Protein 7YW4 (pdb70)

B-factor: mean 57.65, std 13.75, range [33.89, 122.13]

Structure (mmCIF, N/CA/C/O backbone):
data_7YW4
#
_entry.id   7YW4
#
_cell.length_a   41.672
_cell.length_b   41.672
_cell.length_c   129.086
_cell.angle_alpha   90.000
_cell.angle_beta   90.000
_cell.angle_gamma   120.000
#
_symmetry.space_group_name_H-M   'P 32 2 1'
#
loop_
_entity.id
_entity.type
_entity.pdbx_description
1 polymer "tRNA 2'-phosphotransferase"
2 non-polymer NICOTINAMIDE-ADENINE-DINUCLEOTIDE
3 non-polymer 'D(-)-TARTARIC ACID'
4 water water
#
loop_
_atom_site.group_PDB
_atom_site.id
_atom_site.type_symbol
_atom_site.label_atom_id
_atom_site.label_alt_id
_atom_site.label_comp_id
_atom_site.label_asym_id
_atom_site.label_entity_id
_atom_site.label_seq_id
_atom_site.pdbx_PDB_ins_code
_atom_site.Cartn_x
_atom_site.Cartn_y
_atom_site.Cartn_z
_atom_site.occupancy
_atom_site.B_iso_or_equiv
_atom_site.auth_seq_id
_atom_site.auth_comp_id
_atom_site.auth_asym_id
_atom_site.auth_atom_id
_atom_site.pdbx_PDB_model_num
ATOM 1 N N . VAL A 1 101 ? -3.457 13.736 70.030 1.00 46.56 101 VAL A N 1
ATOM 2 C CA . VAL A 1 101 ? -4.445 12.963 69.286 1.00 58.16 101 VAL A CA 1
ATOM 3 C C . VAL A 1 101 ? -5.206 13.890 68.332 1.00 61.56 101 VAL A C 1
ATOM 4 O O . VAL A 1 101 ? -5.364 15.081 68.610 1.00 51.15 101 VAL A O 1
ATOM 8 N N . LEU A 1 102 ? -5.656 13.344 67.200 1.00 55.81 102 LEU A N 1
ATOM 9 C CA . LEU A 1 102 ? -6.317 14.112 66.152 1.00 52.32 102 LEU A CA 1
ATOM 10 C C . LEU A 1 102 ? -7.737 13.609 65.935 1.00 50.57 102 LEU A C 1
ATOM 11 O O . LEU A 1 102 ? -7.993 12.402 65.998 1.00 53.90 102 LEU A O 1
ATOM 16 N N . VAL A 1 103 ? -8.650 14.530 65.645 1.00 52.47 103 VAL A N 1
ATOM 17 C CA . VAL A 1 103 ? -10.036 14.184 65.323 1.00 55.10 103 VAL A CA 1
ATOM 18 C C . VAL A 1 103 ? -10.300 14.522 63.859 1.00 58.72 103 VAL A C 1
ATOM 19 O O . VAL A 1 103 ? -9.603 15.371 63.286 1.00 56.35 103 VAL A O 1
ATOM 23 N N . PRO A 1 104 ? -11.276 13.884 63.215 1.00 75.64 104 PRO A N 1
ATOM 24 C CA . PRO A 1 104 ? -11.516 14.139 61.793 1.00 58.49 104 PRO A CA 1
ATOM 25 C C . PRO A 1 104 ? -12.334 15.395 61.533 1.00 55.73 104 PRO A C 1
ATOM 26 O O . PRO A 1 104 ? -13.160 15.817 62.345 1.00 59.59 104 PRO A O 1
ATOM 30 N N . ILE A 1 105 ? -12.094 15.983 60.364 1.00 56.60 105 ILE A N 1
ATOM 31 C CA . ILE A 1 105 ? -12.850 17.123 59.858 1.00 57.98 105 ILE A CA 1
ATOM 32 C C . ILE A 1 105 ? -13.414 16.712 58.505 1.00 54.24 105 ILE A C 1
ATOM 33 O O . ILE A 1 105 ? -12.668 16.593 57.525 1.00 62.29 105 ILE A O 1
ATOM 38 N N . THR A 1 106 ? -14.731 16.485 58.449 1.00 64.20 106 THR A N 1
ATOM 39 C CA . THR A 1 106 ? -15.372 15.910 57.273 1.00 62.56 106 THR A CA 1
ATOM 40 C C . THR A 1 106 ? -16.478 16.767 56.674 1.00 61.68 106 THR A C 1
ATOM 41 O O . THR A 1 106 ? -16.802 16.579 55.497 1.00 60.96 106 THR A O 1
ATOM 45 N N . GLU A 1 107 ? -17.072 17.678 57.439 1.00 60.72 107 GLU A N 1
ATOM 46 C CA . GLU A 1 107 ? -18.122 18.558 56.951 1.00 61.85 107 GLU A CA 1
ATOM 47 C C . GLU A 1 107 ? -17.600 19.987 56.915 1.00 63.61 107 GLU A C 1
ATOM 48 O O . GLU A 1 107 ? -16.863 20.409 57.811 1.00 74.62 107 GLU A O 1
ATOM 54 N N . ALA A 1 108 ? -17.979 20.731 55.873 1.00 67.10 108 ALA A N 1
ATOM 55 C CA . ALA A 1 108 ? -17.554 22.125 55.766 1.00 73.53 108 ALA A CA 1
ATOM 56 C C . ALA A 1 108 ? -17.952 22.921 57.002 1.00 72.07 108 ALA A C 1
ATOM 57 O O . ALA A 1 108 ? -17.245 23.862 57.390 1.00 68.87 108 ALA A O 1
ATOM 59 N N . SER A 1 109 ? -19.057 22.543 57.645 1.00 74.69 109 SER A N 1
ATOM 60 C CA . SER A 1 109 ? -19.520 23.217 58.852 1.00 63.84 109 SER A CA 1
ATOM 61 C C . SER A 1 109 ? -18.483 23.194 59.968 1.00 67.51 109 SER A C 1
ATOM 62 O O . SER A 1 109 ? -18.584 23.990 60.909 1.00 70.10 109 SER A O 1
ATOM 65 N N . GLN A 1 110 ? -17.497 22.304 59.888 1.00 70.76 110 GLN A N 1
ATOM 66 C CA . GLN A 1 110 ? -16.426 22.220 60.872 1.00 58.99 110 GLN A CA 1
ATOM 67 C C . GLN A 1 110 ? -15.198 23.027 60.482 1.00 60.99 110 GLN A C 1
ATOM 68 O O . GLN A 1 110 ? -14.289 23.183 61.304 1.00 68.54 110 GLN A O 1
ATOM 74 N N . LEU A 1 111 ? -15.148 23.527 59.270 1.00 64.34 111 LEU A N 1
ATOM 75 C CA . LEU A 1 111 ? -14.007 24.324 58.855 1.00 67.39 111 LEU A CA 1
ATOM 76 C C . LEU A 1 111 ? -14.107 25.722 59.461 1.00 61.57 111 LEU A C 1
ATOM 77 O O . LEU A 1 111 ? -15.194 26.306 59.488 1.00 72.64 111 LEU A O 1
ATOM 82 N N . PRO A 1 112 ? -13.001 26.276 59.960 1.00 61.84 112 PRO A N 1
ATOM 83 C CA . PRO A 1 112 ? -13.031 27.652 60.474 1.00 60.19 112 PRO A CA 1
ATOM 84 C C . PRO A 1 112 ? -13.359 28.654 59.378 1.00 74.42 112 PRO A C 1
ATOM 85 O O . PRO A 1 112 ? -13.580 28.267 58.226 1.00 75.72 112 PRO A O 1
ATOM 89 N N . GLN A 1 113 ? -13.403 29.944 59.712 1.00 79.90 113 GLN A N 1
ATOM 90 C CA . GLN A 1 113 ? -13.708 30.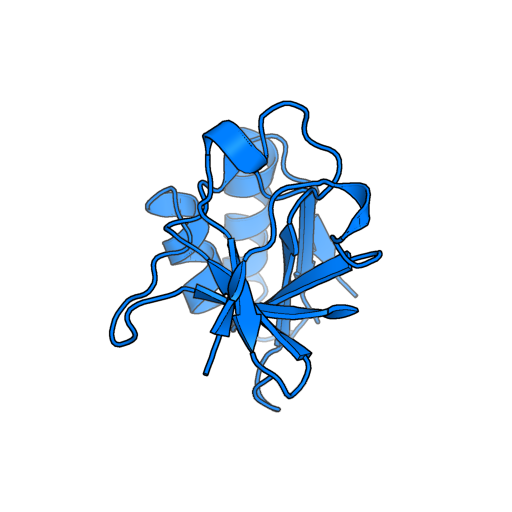938 58.688 1.00 85.48 113 GLN A CA 1
ATOM 91 C C . GLN A 1 113 ? -12.577 31.032 57.673 1.00 87.23 113 GLN A C 1
ATOM 92 O O . GLN A 1 113 ? -12.825 31.171 56.469 1.00 93.48 113 GLN A O 1
ATOM 94 N N . GLU A 1 114 ? -11.327 30.943 58.131 1.00 75.78 114 GLU A N 1
ATOM 95 C CA . GLU A 1 114 ? -10.177 30.883 57.241 1.00 66.60 114 GLU A CA 1
ATOM 96 C C . GLU A 1 114 ? -9.193 29.820 57.703 1.00 60.43 114 GLU A C 1
ATOM 97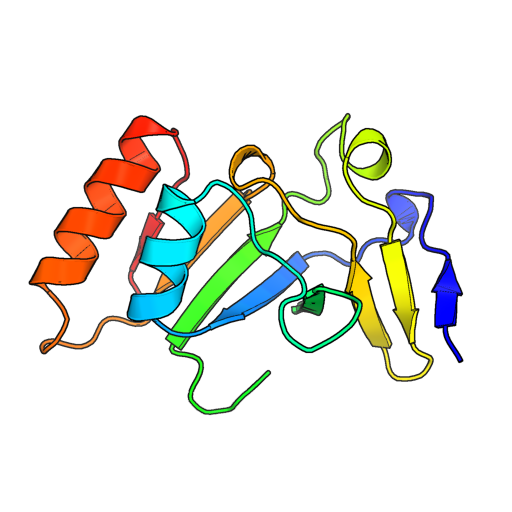 O O . GLU A 1 114 ? -9.061 29.540 58.898 1.00 66.11 114 GLU A O 1
ATOM 103 N N . LEU A 1 115 ? -8.507 29.230 56.725 1.00 48.18 115 LEU A N 1
ATOM 104 C CA . LEU A 1 115 ? -7.476 28.224 56.940 1.00 44.05 115 LEU A CA 1
ATOM 105 C C . LEU A 1 115 ? -6.216 28.714 56.246 1.00 44.03 115 LEU A C 1
ATOM 106 O O . LEU A 1 115 ? -6.188 28.821 55.017 1.00 51.55 115 LEU A O 1
ATOM 111 N N . ILE A 1 116 ? -5.179 28.999 57.027 1.00 43.72 116 ILE A N 1
ATOM 112 C CA . ILE A 1 116 ? -4.011 29.732 56.551 1.00 45.25 116 ILE A CA 1
ATOM 113 C C . ILE A 1 116 ? -2.775 28.859 56.713 1.00 47.50 116 ILE A C 1
ATOM 114 O O . ILE A 1 116 ? -2.582 28.244 57.769 1.00 45.61 116 ILE A O 1
ATOM 119 N N . HIS A 1 117 ? -1.944 28.806 55.676 1.00 47.34 117 HIS A N 1
ATOM 120 C CA . HIS A 1 117 ? -0.626 28.188 55.757 1.00 44.52 117 HIS A CA 1
ATOM 121 C C . HIS A 1 117 ? 0.424 29.286 55.697 1.00 40.57 117 HIS A C 1
ATOM 122 O O . HIS A 1 117 ? 0.566 29.957 54.669 1.00 48.78 117 HIS A O 1
ATOM 129 N N . GLY A 1 118 ? 1.156 29.468 56.793 1.00 45.65 118 GLY A N 1
ATOM 130 C CA . GLY A 1 118 ? 2.191 30.481 56.853 1.00 43.22 118 GLY A CA 1
ATOM 131 C C . GLY A 1 118 ? 3.506 29.955 56.299 1.00 44.24 118 GLY A C 1
ATOM 132 O O . GLY A 1 118 ? 3.871 28.801 56.516 1.00 50.35 118 GLY A O 1
ATOM 133 N N . THR A 1 119 ? 4.209 30.821 55.588 1.00 42.39 119 THR A N 1
ATOM 134 C CA . THR A 1 119 ? 5.442 30.449 54.908 1.00 41.81 119 THR A CA 1
ATOM 135 C C . THR A 1 119 ? 6.153 31.736 54.499 1.00 48.69 119 THR A C 1
ATOM 136 O O . THR A 1 119 ? 5.733 32.839 54.866 1.00 54.67 119 THR A O 1
ATOM 140 N N . ASN A 1 120 ? 7.239 31.600 53.745 1.00 48.79 120 ASN A N 1
ATOM 141 C CA . ASN A 1 120 ? 8.019 32.723 53.241 1.00 49.75 120 ASN A CA 1
ATOM 142 C C . ASN A 1 120 ? 7.886 32.794 51.719 1.00 56.89 120 ASN A C 1
ATOM 143 O O . ASN A 1 120 ? 7.268 31.936 51.085 1.00 58.93 120 ASN A O 1
ATOM 148 N N . LEU A 1 121 ? 8.489 33.830 51.130 1.00 54.95 121 LEU A N 1
ATOM 149 C CA . LEU A 1 121 ? 8.278 34.093 49.710 1.00 57.92 121 LEU A CA 1
ATOM 150 C C . LEU A 1 121 ? 8.990 33.074 48.824 1.00 58.79 121 LEU A C 1
ATOM 151 O O . LEU A 1 121 ? 8.520 32.781 47.718 1.00 54.10 121 LEU A O 1
ATOM 156 N N . GLN A 1 122 ? 10.116 32.518 49.283 1.00 59.50 122 GLN A N 1
ATOM 157 C CA . GLN A 1 122 ? 10.800 31.524 48.467 1.00 51.77 122 GLN A CA 1
ATOM 158 C C . GLN A 1 122 ? 10.031 30.211 48.419 1.00 57.08 122 GLN A C 1
ATOM 159 O O . GLN A 1 122 ? 10.006 29.554 47.376 1.00 62.25 122 GLN A O 1
ATOM 165 N N . SER A 1 123 ? 9.382 29.822 49.520 1.00 52.23 123 SER A N 1
ATOM 166 C CA . SER A 1 123 ? 8.612 28.585 49.514 1.00 51.85 123 SER A CA 1
ATOM 167 C C . SER A 1 123 ? 7.338 28.712 48.691 1.00 45.33 123 SER A C 1
ATOM 168 O O . SER A 1 123 ? 6.933 27.749 48.034 1.00 54.56 123 SER A O 1
ATOM 171 N N . VAL A 1 124 ? 6.693 29.882 48.712 1.00 45.14 124 VAL A N 1
ATOM 172 C CA . VAL A 1 124 ? 5.409 30.010 48.030 1.00 50.32 124 VAL A CA 1
ATOM 173 C C . VAL A 1 124 ? 5.592 29.951 46.517 1.00 52.28 124 VAL A C 1
ATOM 174 O O . VAL A 1 124 ? 4.682 29.535 45.792 1.00 48.13 124 VAL A O 1
ATOM 178 N N . ILE A 1 125 ? 6.763 30.344 46.014 1.00 50.52 125 ILE A N 1
ATOM 179 C CA . ILE A 1 125 ? 7.038 30.180 44.591 1.00 48.92 125 ILE A CA 1
ATOM 180 C C . ILE A 1 125 ? 7.239 28.706 44.263 1.00 50.71 125 ILE A C 1
ATOM 181 O O . ILE A 1 125 ? 6.645 28.180 43.314 1.00 49.23 125 ILE A O 1
ATOM 186 N N . LYS A 1 126 ? 8.070 28.013 45.053 1.00 55.09 126 LYS A N 1
ATOM 187 C CA . LYS A 1 126 ? 8.215 26.566 44.901 1.00 51.19 126 LYS A CA 1
ATOM 188 C C . LYS A 1 126 ? 6.871 25.864 45.029 1.00 49.69 126 LYS A C 1
ATOM 189 O O . LYS A 1 126 ? 6.600 24.897 44.308 1.00 53.99 126 LYS A O 1
ATOM 195 N N . ILE A 1 127 ? 6.027 26.327 45.951 1.00 45.88 127 ILE A N 1
ATOM 196 C CA . ILE A 1 127 ? 4.720 25.707 46.145 1.00 41.84 127 ILE A CA 1
ATOM 197 C C . ILE A 1 127 ? 3.884 25.824 44.877 1.00 43.55 127 ILE A C 1
ATOM 198 O O . ILE A 1 127 ? 3.301 24.846 44.401 1.00 46.13 127 ILE A O 1
ATOM 203 N N . ILE A 1 128 ? 3.818 27.030 44.310 1.00 47.74 128 ILE A N 1
ATOM 204 C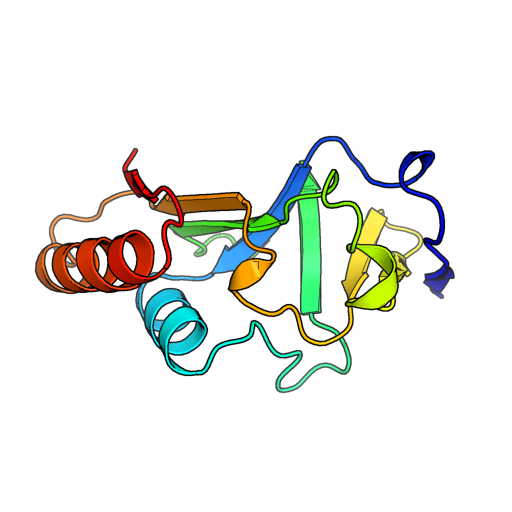 CA . ILE A 1 128 ? 2.998 27.238 43.124 1.00 44.27 128 ILE A CA 1
ATOM 205 C C . ILE A 1 128 ? 3.558 26.463 41.941 1.00 46.90 128 ILE A C 1
ATOM 206 O O . ILE A 1 128 ? 2.808 25.885 41.144 1.00 46.78 128 ILE A O 1
ATOM 211 N N . GLU A 1 129 ? 4.884 26.414 41.814 1.00 47.59 129 GLU A N 1
ATOM 212 C CA . GLU A 1 129 ? 5.475 25.797 40.636 1.00 47.00 129 GLU A CA 1
ATOM 213 C C . GLU A 1 129 ? 5.398 24.276 40.696 1.00 51.23 129 GLU A C 1
ATOM 214 O O . GLU A 1 129 ? 5.189 23.629 39.665 1.00 50.77 129 GLU A O 1
ATOM 220 N N . SER A 1 130 ? 5.544 23.683 41.885 1.00 52.64 130 SER A N 1
ATOM 221 C CA . SER A 1 130 ? 5.394 22.237 42.012 1.00 44.09 130 SER A CA 1
ATOM 222 C C . SER A 1 130 ? 3.937 21.798 42.074 1.00 42.68 130 SER A C 1
ATOM 223 O O . SER A 1 130 ? 3.662 20.601 41.943 1.00 42.47 130 SER A O 1
ATOM 226 N N . GLY A 1 131 ? 3.005 22.727 42.274 1.00 41.45 131 GLY A N 1
ATOM 227 C CA . GLY A 1 131 ? 1.598 22.426 42.148 1.00 38.37 131 GLY A CA 1
ATOM 228 C C . GLY A 1 131 ? 0.883 22.033 43.419 1.00 39.92 131 GLY A C 1
ATOM 229 O O . GLY A 1 131 ? -0.338 21.832 43.381 1.00 48.99 131 GLY A O 1
ATOM 230 N N . ALA A 1 132 ? 1.583 21.932 44.548 1.00 43.71 132 ALA A N 1
ATOM 231 C CA . ALA A 1 132 ? 0.903 21.517 45.765 1.00 46.76 132 ALA A CA 1
ATOM 232 C C . ALA A 1 132 ? 1.673 21.972 46.992 1.00 43.70 132 ALA A C 1
ATOM 233 O O . ALA A 1 132 ? 2.905 22.047 46.969 1.00 45.27 132 ALA A O 1
ATOM 235 N N . ILE A 1 133 ? 0.931 22.215 48.063 1.00 46.67 133 ILE A N 1
ATOM 236 C CA . ILE A 1 133 ? 1.570 22.421 49.387 1.00 43.79 133 ILE A CA 1
ATOM 237 C C . ILE A 1 133 ? 1.684 20.995 49.919 1.00 41.15 133 ILE A C 1
ATOM 238 O O . ILE A 1 133 ? 0.686 20.329 50.018 1.00 41.86 133 ILE A O 1
ATOM 243 N N . SER A 1 134 ? 2.907 20.540 50.158 1.00 47.17 134 SER A N 1
ATOM 244 C CA . SER A 1 134 ? 3.146 19.133 50.554 1.00 47.18 134 SER A CA 1
ATOM 245 C C . SER A 1 134 ? 3.573 19.037 52.013 1.00 48.52 134 SER A C 1
ATOM 246 O O . SER A 1 134 ? 4.213 19.965 52.508 1.00 55.24 134 SER A O 1
ATOM 249 N N . PRO A 1 135 ? 3.260 17.921 52.694 1.00 48.37 135 PRO A N 1
ATOM 250 C CA . PRO A 1 135 ? 3.606 17.749 54.104 1.00 53.86 135 PRO A CA 1
ATOM 251 C C . PRO A 1 135 ? 5.114 17.815 54.388 1.00 64.96 135 PRO A C 1
ATOM 252 O O . PRO A 1 135 ? 5.473 18.171 55.481 1.00 84.40 135 PRO A O 1
ATOM 256 N N . MET A 1 136 ? 5.942 17.457 53.410 1.00 65.56 136 MET A N 1
ATOM 257 C CA . MET A 1 136 ? 7.421 17.519 53.557 1.00 60.54 136 MET A CA 1
ATOM 258 C C . MET A 1 136 ? 7.887 16.592 54.687 1.00 75.37 136 MET A C 1
ATOM 259 O O . MET A 1 136 ? 7.537 15.406 54.653 1.00 73.97 136 MET A O 1
ATOM 264 N N . SER A 1 137 ? 8.660 17.119 55.633 1.00 86.87 137 SER A N 1
ATOM 265 C CA . SER A 1 137 ? 9.161 16.316 56.779 1.00 74.78 137 SER A CA 1
ATOM 266 C C . SER A 1 137 ? 7.990 15.703 57.547 1.00 77.46 137 SER A C 1
ATOM 267 O O . SER A 1 137 ? 8.032 14.495 57.812 1.00 82.89 137 SER A O 1
ATOM 270 N N . ARG A 1 138 ? 6.996 16.514 57.887 1.00 76.24 138 ARG A N 1
ATOM 271 C CA . ARG A 1 138 ? 5.856 16.020 58.692 1.00 63.00 138 ARG A CA 1
ATOM 272 C C . ARG A 1 138 ? 4.965 15.126 57.837 1.00 60.05 138 ARG A C 1
ATOM 273 O O . ARG A 1 138 ? 5.223 15.018 56.638 1.00 73.56 138 ARG A O 1
ATOM 281 N N . ASN A 1 139 ? 3.951 14.526 58.454 1.00 63.48 139 ASN A N 1
ATOM 282 C CA . ASN A 1 139 ? 3.032 13.629 57.718 1.00 64.93 139 ASN A CA 1
ATOM 283 C C . ASN A 1 139 ? 1.834 14.430 57.214 1.00 65.48 139 ASN A C 1
ATOM 284 O O . ASN A 1 139 ? 1.034 13.872 56.452 1.00 63.57 139 ASN A O 1
ATOM 289 N N . HIS A 1 140 ? 1.725 15.688 57.635 1.00 58.28 140 HIS A N 1
ATOM 290 C CA . HIS A 1 140 ? 0.571 16.519 57.219 1.00 58.96 140 HIS A CA 1
ATOM 291 C C . HIS A 1 140 ? 0.979 17.973 56.997 1.00 54.62 140 HIS A C 1
ATOM 292 O O . HIS A 1 140 ? 2.005 18.389 57.538 1.00 52.71 140 HIS A O 1
ATOM 299 N N . VAL A 1 141 ? 0.207 18.690 56.187 1.00 46.44 141 VAL A N 1
ATOM 300 C CA . VAL A 1 141 ? 0.448 20.144 56.018 1.00 46.02 141 VAL A CA 1
ATOM 301 C C . VAL A 1 141 ? -0.198 20.832 57.219 1.00 47.62 141 VAL A C 1
ATOM 302 O O . VAL A 1 141 ? -1.357 20.535 57.520 1.00 48.44 141 VAL A O 1
ATOM 306 N N . HIS A 1 142 ? 0.557 21.693 57.886 1.00 51.61 142 HIS A N 1
ATOM 307 C CA . HIS A 1 142 ? 0.052 22.379 59.098 1.00 55.42 142 HIS A CA 1
ATOM 308 C C . HIS A 1 142 ? -0.656 23.668 58.684 1.00 50.81 142 HIS A C 1
ATOM 309 O O . HIS A 1 142 ? -0.091 24.418 57.887 1.00 51.11 142 HIS A O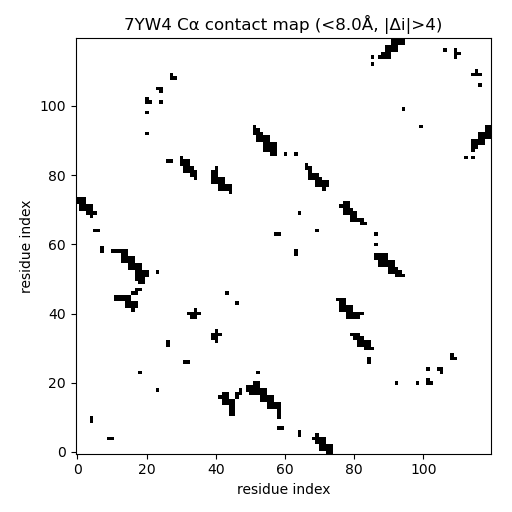 1
ATOM 316 N N . LEU A 1 143 ? -1.848 23.889 59.222 1.00 52.56 143 LEU A N 1
ATOM 317 C CA . LEU A 1 143 ? -2.669 25.057 58.843 1.00 49.09 143 LEU A CA 1
ATOM 318 C C . LEU A 1 143 ? -3.189 25.745 60.100 1.00 47.32 143 LEU A C 1
ATOM 319 O O . LEU A 1 143 ? -3.613 25.055 61.028 1.00 51.20 143 LEU A O 1
ATOM 324 N N . SER A 1 144 ? -3.150 27.068 60.102 1.00 54.07 144 SER A N 1
ATOM 325 C CA . SER A 1 144 ? -3.609 27.853 61.260 1.00 49.81 144 SER A CA 1
ATOM 326 C C . SER A 1 144 ? -5.022 28.364 61.009 1.00 45.09 144 SER A C 1
ATOM 327 O O . SER A 1 144 ? -5.269 28.942 59.952 1.00 48.04 144 SER A O 1
ATOM 330 N N . PRO A 1 145 ? -5.957 28.146 61.949 1.00 56.44 145 PRO A N 1
ATOM 331 C CA . PRO A 1 145 ? -7.291 28.699 61.828 1.00 51.19 145 PRO A CA 1
ATOM 332 C C . PRO A 1 145 ? -7.173 30.221 61.915 1.00 54.04 145 PRO A C 1
ATOM 333 O O . PRO A 1 145 ? -6.230 30.696 62.482 1.00 64.95 145 PRO A O 1
ATOM 337 N N . GLY A 1 146 ? -8.111 30.943 61.318 1.00 49.81 146 GLY A N 1
ATOM 338 C CA . GLY A 1 146 ? -8.030 32.388 61.306 1.00 51.91 146 GLY A CA 1
ATOM 339 C C . GLY A 1 146 ? -9.330 33.086 61.651 1.00 70.29 146 GLY A C 1
ATOM 340 O O . GLY A 1 146 ? -10.390 32.731 61.124 1.00 62.98 146 GLY A O 1
ATOM 341 N N . MET A 1 157 ? 1.590 29.987 63.849 1.00 63.85 157 MET A N 1
ATOM 342 C CA . MET A 1 157 ? 2.521 30.029 62.726 1.00 70.84 157 MET A CA 1
ATOM 343 C C . MET A 1 157 ? 3.884 30.537 63.156 1.00 71.99 157 MET A C 1
ATOM 344 O O . MET A 1 157 ? 4.007 31.243 64.162 1.00 70.21 157 MET A O 1
ATOM 349 N N . ARG A 1 158 ? 4.908 30.188 62.378 1.00 73.28 158 ARG A N 1
ATOM 350 C CA . ARG A 1 158 ? 6.250 30.681 62.653 1.00 86.43 158 ARG A CA 1
ATOM 351 C C . ARG A 1 158 ? 6.264 32.202 62.581 1.00 83.21 158 ARG A C 1
ATOM 352 O O . ARG A 1 158 ? 5.666 32.795 61.680 1.00 82.08 158 ARG A O 1
ATOM 360 N N . SER A 1 159 ? 6.943 32.829 63.549 1.00 91.12 159 SER A N 1
ATOM 361 C CA . SER A 1 159 ? 6.968 34.287 63.624 1.00 83.63 159 SER A CA 1
ATOM 362 C C . SER A 1 159 ? 7.572 34.913 62.375 1.00 80.20 159 SER A C 1
ATOM 363 O O . SER A 1 159 ? 7.226 36.048 62.023 1.00 77.70 159 SER A O 1
ATOM 366 N N . SER A 1 160 ? 8.469 34.182 61.716 1.00 78.89 160 SER A N 1
ATOM 367 C CA . SER A 1 160 ? 9.164 34.647 60.491 1.00 77.22 160 SER A CA 1
ATOM 368 C C . SER A 1 160 ? 8.350 34.414 59.216 1.00 78.79 160 SER A C 1
ATOM 369 O O . SER A 1 160 ? 8.917 34.605 58.145 1.00 75.39 160 SER A O 1
ATOM 372 N N . SER A 1 161 ? 7.097 34.007 59.342 1.00 69.34 161 SER A N 1
ATOM 373 C CA . SER A 1 161 ? 6.253 33.740 58.160 1.00 62.68 161 SER A CA 1
ATOM 374 C C . SER A 1 161 ? 5.677 35.053 57.600 1.00 64.63 161 SER A C 1
ATOM 375 O O . SER A 1 161 ? 4.850 35.651 58.266 1.00 66.09 161 SER A O 1
ATOM 378 N N . ASN A 1 162 ? 6.115 35.458 56.413 1.00 54.19 162 ASN A N 1
ATOM 379 C CA . ASN A 1 162 ? 5.663 36.708 55.773 1.00 45.25 162 ASN A CA 1
ATOM 380 C C . ASN A 1 162 ? 4.730 36.403 54.598 1.00 49.68 162 ASN A C 1
ATOM 381 O O . ASN A 1 162 ? 4.321 37.342 53.957 1.00 51.58 162 ASN A O 1
ATOM 386 N N . VAL A 1 163 ? 4.392 35.140 54.364 1.00 48.83 163 VAL A N 1
ATOM 387 C CA . VAL A 1 163 ? 3.456 34.764 53.279 1.00 41.64 163 VAL A CA 1
ATOM 388 C C . VAL A 1 163 ? 2.328 33.932 53.869 1.00 39.63 163 VAL A C 1
ATOM 389 O O . VAL A 1 163 ? 2.613 33.065 54.647 1.00 44.67 163 VAL A O 1
ATOM 393 N N . TYR A 1 164 ? 1.101 34.216 53.470 1.00 40.78 164 TYR A N 1
ATOM 394 C CA . TYR A 1 164 ? -0.066 33.554 54.033 1.00 44.12 164 TYR A CA 1
ATOM 395 C C . TYR A 1 164 ? -0.919 33.029 52.891 1.00 43.20 164 TYR A C 1
ATOM 396 O O . TYR A 1 164 ? -1.417 33.809 52.076 1.00 48.55 164 TYR A O 1
ATOM 405 N N . ILE A 1 165 ? -1.059 31.709 52.828 1.00 45.65 165 ILE A N 1
ATOM 406 C CA . ILE A 1 165 ? -1.839 31.035 51.799 1.00 37.56 165 ILE A CA 1
ATOM 407 C C . ILE A 1 165 ? -3.191 30.679 52.392 1.00 41.31 165 ILE A C 1
ATOM 408 O O . ILE A 1 165 ? -3.272 29.883 53.334 1.00 45.32 165 ILE A O 1
ATOM 413 N N . PHE A 1 166 ? -4.252 31.265 51.853 1.00 48.67 166 PHE A N 1
ATOM 414 C CA . PHE A 1 166 ? -5.604 30.950 52.285 1.00 41.40 166 PHE A CA 1
ATOM 415 C C . PHE A 1 166 ? -6.135 29.785 51.463 1.00 39.50 166 PHE A C 1
ATOM 416 O O . PHE A 1 166 ? -6.088 29.817 50.231 1.00 47.77 166 PHE A O 1
ATOM 424 N N . ILE A 1 167 ? -6.625 28.761 52.141 1.00 45.29 167 ILE A N 1
ATOM 425 C CA . ILE A 1 167 ? -7.278 27.637 51.483 1.00 44.48 167 ILE A CA 1
ATOM 426 C C . ILE A 1 167 ? -8.756 27.960 51.339 1.00 44.30 167 ILE A C 1
ATOM 427 O O . ILE A 1 167 ? -9.365 28.542 52.244 1.00 50.31 167 ILE A O 1
ATOM 432 N N . ASP A 1 168 ? -9.338 27.604 50.198 1.00 46.22 168 ASP A N 1
ATOM 433 C CA . ASP A 1 168 ? -10.737 27.933 49.926 1.00 48.38 168 ASP A CA 1
ATOM 434 C C . ASP A 1 168 ? -11.635 26.902 50.598 1.00 55.00 168 ASP A C 1
ATOM 435 O O . ASP A 1 168 ? -11.982 25.871 50.020 1.00 59.19 168 ASP A O 1
ATOM 440 N N . CYS A 1 169 ? -12.037 27.202 51.831 1.00 55.60 169 CYS A N 1
ATOM 441 C CA . CYS A 1 169 ? -12.903 26.315 52.595 1.00 47.15 169 CYS A CA 1
ATOM 442 C C . CYS A 1 169 ? -14.307 26.198 52.015 1.00 52.80 169 CYS A C 1
ATOM 443 O O . CYS A 1 169 ? -15.109 25.430 52.557 1.00 60.54 169 CYS A O 1
ATOM 446 N N . HIS A 1 170 ? -14.623 26.895 50.929 1.00 57.19 170 HIS A N 1
ATOM 447 C CA . HIS A 1 170 ? -16.005 26.738 50.409 1.00 56.29 170 HIS A CA 1
ATOM 448 C C . HIS A 1 170 ? -16.007 26.011 49.062 1.00 55.06 170 HIS A C 1
ATOM 449 O O . HIS A 1 170 ? -17.052 25.989 48.419 1.00 56.11 170 HIS A O 1
ATOM 456 N N . SER A 1 171 ? -14.871 25.447 48.672 1.00 55.77 171 SER A N 1
ATOM 457 C CA . SER A 1 171 ? -14.802 24.732 47.406 1.00 52.43 171 SER A CA 1
ATOM 458 C C . SER A 1 171 ? -15.658 23.470 47.467 1.00 54.24 171 SER A C 1
ATOM 459 O O . SER A 1 171 ? -15.509 22.673 48.398 1.00 53.20 171 SER A O 1
ATOM 462 N N . PRO A 1 172 ? -16.558 23.258 46.501 1.00 59.35 172 PRO A N 1
ATOM 463 C CA . PRO A 1 172 ? -17.343 22.010 46.491 1.00 44.86 172 PRO A CA 1
ATOM 464 C C . PRO A 1 172 ? -16.479 20.764 46.524 1.00 45.79 172 PRO A C 1
ATOM 465 O O . PRO A 1 172 ? -16.936 19.713 46.993 1.00 54.96 172 PRO A O 1
ATOM 469 N N . LEU A 1 173 ? -15.237 20.850 46.054 1.00 44.42 173 LEU A N 1
ATOM 470 C CA . LEU A 1 173 ? -14.343 19.703 45.988 1.00 54.51 173 LEU A CA 1
ATOM 471 C C . LEU A 1 173 ? -13.411 19.601 47.185 1.00 49.65 173 LEU A C 1
ATOM 472 O O . LEU A 1 173 ? -12.448 18.831 47.130 1.00 52.23 173 LEU A O 1
ATOM 477 N N . PHE A 1 174 ? -13.671 20.353 48.257 1.00 56.53 174 PHE A N 1
ATOM 478 C CA . PHE A 1 174 ? -12.742 20.410 49.384 1.00 49.31 174 PHE A CA 1
ATOM 479 C C . PHE A 1 174 ? -12.416 19.016 49.905 1.00 51.72 174 PHE A C 1
ATOM 480 O O . PHE A 1 174 ? -11.254 18.591 49.911 1.00 53.60 174 PHE A O 1
ATOM 488 N N . PHE A 1 175 ? -13.435 18.277 50.336 1.00 51.29 175 PHE A N 1
ATOM 489 C CA . PHE A 1 175 ? -13.217 16.981 50.965 1.00 52.71 175 PHE A CA 1
ATOM 490 C C . PHE A 1 175 ? -13.069 15.846 49.963 1.00 51.03 175 PHE A C 1
ATOM 491 O O . PHE A 1 175 ? -12.933 14.690 50.378 1.00 55.12 175 PHE A O 1
ATOM 499 N N . GLN A 1 176 ? -13.088 16.138 48.665 1.00 57.17 176 GLN A N 1
ATOM 500 C CA . GLN A 1 176 ? -12.686 15.182 47.644 1.00 46.74 176 GLN A CA 1
ATOM 501 C C . GLN A 1 176 ? -11.217 15.311 47.304 1.00 43.76 176 GLN A C 1
ATOM 502 O O . GLN A 1 176 ? -10.682 14.471 46.572 1.00 49.82 176 GLN A O 1
ATOM 508 N N . THR A 1 177 ? -10.567 16.345 47.818 1.00 55.35 177 THR A N 1
ATOM 509 C CA . THR A 1 177 ? -9.183 16.668 47.523 1.00 47.74 177 THR A CA 1
ATOM 510 C C . THR A 1 177 ? -8.273 16.523 48.728 1.00 46.40 177 THR A C 1
ATOM 511 O O . THR A 1 177 ? -7.120 16.109 48.584 1.00 53.67 177 THR A O 1
ATOM 515 N N . LEU A 1 178 ? -8.771 16.831 49.922 1.00 53.13 178 LEU A N 1
ATOM 516 C CA . LEU A 1 178 ? -7.980 16.771 51.140 1.00 52.13 178 LEU A CA 1
ATOM 517 C C . LEU A 1 178 ? -8.626 15.822 52.138 1.00 49.77 178 LEU A C 1
ATOM 518 O O . LEU A 1 178 ? -9.856 15.750 52.240 1.00 53.26 178 LEU A O 1
ATOM 523 N N . LYS A 1 179 ? -7.786 15.085 52.858 1.00 54.42 179 LYS A N 1
ATOM 524 C CA . LYS A 1 179 ? -8.167 14.454 54.113 1.00 46.38 179 LYS A CA 1
ATOM 525 C C . LYS A 1 179 ? -7.724 15.385 55.233 1.00 47.51 179 LYS A C 1
ATOM 526 O O . LYS A 1 179 ? -6.553 15.770 55.294 1.00 53.42 179 LYS A O 1
ATOM 528 N N . MET A 1 180 ? -8.661 15.759 56.100 1.00 48.91 180 MET A N 1
ATOM 529 C CA . MET A 1 180 ? -8.469 16.845 57.052 1.00 51.38 180 MET A CA 1
ATOM 530 C C . MET A 1 180 ? -8.596 16.355 58.485 1.00 53.26 180 MET A C 1
ATOM 531 O O . MET A 1 180 ? -9.456 15.526 58.798 1.00 59.20 180 MET A O 1
ATOM 536 N N . PHE A 1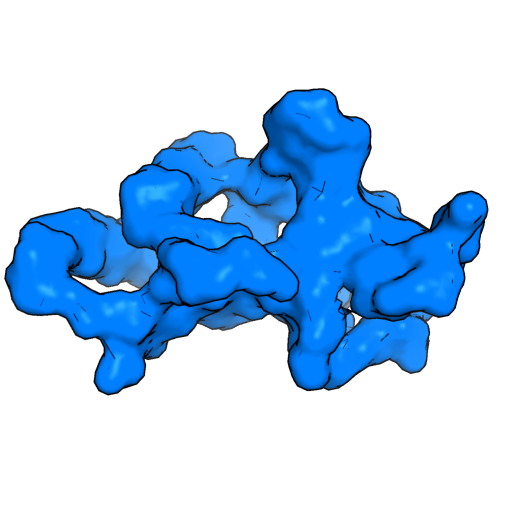 181 ? -7.737 16.883 59.353 1.00 52.61 181 PHE A N 1
ATOM 537 C CA . PHE A 1 181 ? -7.777 16.585 60.776 1.00 46.97 181 PHE A CA 1
ATOM 538 C C . PHE A 1 181 ? -7.600 17.858 61.577 1.00 49.95 181 PHE A C 1
ATOM 539 O O . PHE A 1 181 ? -7.312 18.932 61.043 1.00 53.18 181 PHE A O 1
ATOM 547 N N . ARG A 1 182 ? -7.800 17.713 62.883 1.00 45.41 182 ARG A N 1
ATOM 548 C CA . ARG A 1 182 ? -7.679 18.811 63.821 1.00 48.14 182 ARG A CA 1
ATOM 549 C C . ARG A 1 182 ? -7.141 18.242 65.118 1.00 51.00 182 ARG A C 1
ATOM 550 O O . ARG A 1 182 ? -7.665 17.242 65.621 1.00 53.74 182 ARG A O 1
ATOM 558 N N . SER A 1 183 ? -6.080 18.849 65.632 1.00 51.96 183 SER A N 1
ATOM 559 C CA . SER A 1 183 ? -5.538 18.447 66.919 1.00 48.67 183 SER A CA 1
ATOM 560 C C . SER A 1 183 ? -6.323 19.121 68.038 1.00 48.78 183 SER A C 1
ATOM 561 O O . SER A 1 183 ? -7.071 20.076 67.822 1.00 53.50 183 SER A O 1
ATOM 564 N N . LEU A 1 184 ? -6.147 18.609 69.256 1.00 48.41 184 LEU A N 1
ATOM 565 C CA . LEU A 1 184 ? -6.914 19.120 70.384 1.00 46.57 184 LEU A CA 1
ATOM 566 C C . LEU A 1 184 ? -6.609 20.583 70.673 1.00 46.24 184 LEU A C 1
ATOM 567 O O . LEU A 1 184 ? -7.447 21.275 71.262 1.00 50.85 184 LEU A O 1
ATOM 572 N N . ASN A 1 185 ? -5.439 21.075 70.265 1.00 45.73 185 ASN A N 1
ATOM 573 C CA . ASN A 1 185 ? -5.078 22.474 70.442 1.00 48.11 185 ASN A CA 1
ATOM 574 C C . ASN A 1 185 ? -5.362 23.309 69.198 1.00 52.05 185 ASN A C 1
ATOM 575 O O . ASN A 1 185 ? -4.716 24.342 68.991 1.00 49.53 185 ASN A O 1
ATOM 580 N N . ASN A 1 186 ? -6.306 22.870 68.362 1.00 55.20 186 ASN A N 1
ATOM 581 C CA . ASN A 1 186 ? -6.881 23.677 67.280 1.00 52.50 186 ASN A CA 1
ATOM 582 C C . ASN A 1 186 ? -5.853 24.039 66.206 1.00 59.15 186 ASN A C 1
ATOM 583 O O . ASN A 1 186 ? -5.743 25.190 65.784 1.00 55.74 186 ASN A O 1
ATOM 588 N N . VAL A 1 187 ? -5.104 23.040 65.751 1.00 47.55 187 VAL A N 1
ATOM 589 C CA . VAL A 1 187 ? -4.287 23.160 64.552 1.00 43.64 187 VAL A CA 1
ATOM 590 C C . VAL A 1 187 ? -4.797 22.137 63.553 1.00 47.79 187 VAL A C 1
ATOM 591 O O . VAL A 1 187 ? -5.089 20.993 63.915 1.00 52.37 187 VAL A O 1
ATOM 595 N N . TYR A 1 188 ? -4.925 22.552 62.300 1.00 51.83 188 TYR A N 1
ATOM 596 C CA . TYR A 1 188 ? -5.499 21.698 61.275 1.00 50.42 188 TYR A CA 1
ATOM 597 C C . TYR A 1 188 ? -4.389 21.025 60.482 1.00 49.52 188 TYR A C 1
ATOM 598 O O . TYR A 1 188 ? -3.399 21.661 60.112 1.00 49.76 188 TYR A O 1
ATOM 607 N N . LEU A 1 189 ? -4.535 19.719 60.295 1.00 48.39 189 LEU A N 1
ATOM 608 C CA . LEU A 1 189 ? -3.499 18.948 59.577 1.00 50.14 189 LEU A CA 1
ATOM 609 C C . LEU A 1 189 ? -4.150 18.347 58.335 1.00 58.41 189 LEU A C 1
ATOM 610 O O . LEU A 1 189 ? -5.204 17.723 58.484 1.00 57.44 189 LEU A O 1
ATOM 615 N N . SER A 1 190 ? -3.528 18.519 57.168 1.00 54.76 190 SER A N 1
ATOM 616 C CA . SER A 1 190 ? -4.176 18.064 55.916 1.00 51.90 190 SER A CA 1
ATOM 617 C C . SER A 1 190 ? -3.264 17.273 54.996 1.00 45.20 190 SER A C 1
ATOM 618 O O . SER A 1 190 ? -2.039 17.347 55.135 1.00 46.68 190 SER A O 1
ATOM 621 N N . SER A 1 191 ? -3.885 16.579 54.058 1.00 45.91 191 SER A N 1
ATOM 622 C CA . SER A 1 191 ? -3.129 15.881 53.005 1.00 46.65 191 SER A CA 1
ATOM 623 C C . SER A 1 191 ? -2.615 16.942 52.030 1.00 47.95 191 SER A C 1
ATOM 624 O O . SER A 1 191 ? -2.908 18.122 52.244 1.00 48.97 191 SER A O 1
ATOM 627 N N . SER A 1 192 ? -1.891 16.530 50.994 1.00 45.84 192 SER A N 1
ATOM 628 C CA . SER A 1 192 ? -1.321 17.484 50.009 1.00 43.38 192 SER A CA 1
ATOM 629 C C . SER A 1 192 ? -2.405 18.432 49.499 1.00 43.49 192 SER A C 1
ATOM 630 O O . SER A 1 192 ? -3.457 17.960 49.076 1.00 42.58 192 SER A O 1
ATOM 633 N N . ILE A 1 193 ? -2.114 19.723 49.531 1.00 42.07 193 ILE A N 1
ATOM 634 C CA . ILE A 1 193 ? -3.100 20.715 49.061 1.00 40.84 193 ILE A CA 1
ATOM 635 C C . ILE A 1 193 ? -2.687 21.193 47.675 1.00 44.82 193 ILE A C 1
ATOM 636 O O . ILE A 1 193 ? -1.671 21.841 47.551 1.00 44.60 193 ILE A O 1
ATOM 641 N N . PRO A 1 194 ? -3.468 20.897 46.634 1.00 41.39 194 PRO A N 1
ATOM 642 C CA . PRO A 1 194 ? -3.182 21.432 45.299 1.00 39.97 194 PRO A CA 1
ATOM 643 C C . PRO A 1 194 ? -3.390 22.936 45.264 1.00 43.99 194 PRO A C 1
ATOM 644 O O . PRO A 1 194 ? -4.358 23.458 45.824 1.00 46.53 194 PRO A O 1
ATOM 648 N N . VAL A 1 195 ? -2.472 23.633 44.586 1.00 48.90 195 VAL A N 1
ATOM 649 C CA . VAL A 1 195 ? -2.532 25.091 44.498 1.00 43.37 195 VAL A CA 1
ATOM 650 C C . VAL A 1 195 ? -3.856 25.580 43.931 1.00 47.37 195 VAL A C 1
ATOM 651 O O . VAL A 1 195 ? -4.228 26.737 44.138 1.00 53.38 195 VAL A O 1
ATOM 655 N N . GLU A 1 196 ? -4.579 24.720 43.214 1.00 48.46 196 GLU A N 1
ATOM 656 C CA . GLU A 1 196 ? -5.871 25.108 42.670 1.00 41.67 196 GLU A CA 1
ATOM 657 C C . GLU A 1 196 ? -6.936 25.226 43.750 1.00 47.25 196 GLU A C 1
ATOM 658 O O . GLU A 1 196 ? -7.992 25.820 43.502 1.00 48.12 196 GLU A O 1
ATOM 664 N N . LEU A 1 197 ? -6.680 24.687 44.934 1.00 47.14 197 LEU A N 1
ATOM 665 C CA . LEU A 1 197 ? -7.543 24.878 46.092 1.00 47.01 197 LEU A CA 1
ATOM 666 C C . LEU A 1 197 ? -7.172 26.123 46.894 1.00 49.47 197 LEU A C 1
ATOM 667 O O . LEU A 1 197 ? -7.793 26.384 47.930 1.00 49.82 197 LEU A O 1
ATOM 672 N N . ILE A 1 198 ? -6.185 26.890 46.434 1.00 45.93 198 ILE A N 1
ATO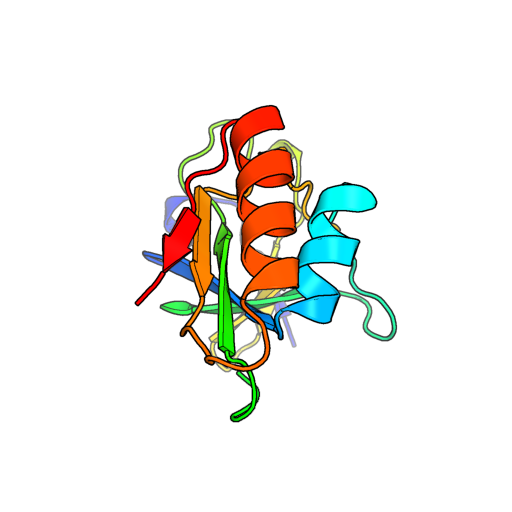M 673 C CA . ILE A 1 198 ? -5.734 28.086 47.135 1.00 41.33 198 ILE A CA 1
ATOM 674 C C . ILE A 1 198 ? -6.697 29.227 46.828 1.00 40.96 198 ILE A C 1
ATOM 675 O O . ILE A 1 198 ? -6.932 29.555 45.662 1.00 47.83 198 ILE A O 1
ATOM 680 N N . GLN A 1 199 ? -7.239 29.843 47.877 1.00 47.28 199 GLN A N 1
ATOM 681 C CA . GLN A 1 199 ? -8.184 30.939 47.694 1.00 44.62 199 GLN A CA 1
ATOM 682 C C . GLN A 1 199 ? -7.475 32.253 47.383 1.00 45.21 199 GLN A C 1
ATOM 683 O O . GLN A 1 199 ? -7.928 33.015 46.525 1.00 49.69 199 GLN A O 1
ATOM 689 N N . LYS A 1 200 ? -6.352 32.518 48.048 1.00 46.49 200 LYS A N 1
ATOM 690 C CA . LYS A 1 200 ? -5.727 33.832 48.014 1.00 40.80 200 LYS A CA 1
ATOM 691 C C . LYS A 1 200 ? -4.368 33.742 48.692 1.00 42.77 200 LYS A C 1
ATOM 692 O O . LYS A 1 200 ? -4.206 32.998 49.662 1.00 49.18 200 LYS A O 1
ATOM 698 N N . VAL A 1 201 ? -3.394 34.488 48.173 1.00 46.01 201 VAL A N 1
ATOM 699 C CA . VAL A 1 201 ? -2.036 34.511 48.711 1.00 42.79 201 VAL A CA 1
ATOM 700 C C . VAL A 1 201 ? -1.732 35.933 49.157 1.00 45.62 201 VAL A C 1
ATOM 701 O O . VAL A 1 201 ? -1.808 36.871 48.351 1.00 47.12 201 VAL A O 1
ATOM 705 N N . VAL A 1 202 ? -1.493 36.103 50.432 1.00 45.06 202 VAL A N 1
ATOM 706 C CA . VAL A 1 202 ? -1.204 37.434 51.004 1.00 44.48 202 VAL A CA 1
ATOM 707 C C . VAL A 1 202 ? 0.266 37.497 51.399 1.00 42.37 202 VAL A C 1
ATOM 708 O O . VAL A 1 202 ? 0.699 36.618 52.105 1.00 46.68 202 VAL A O 1
ATOM 712 N N . VAL A 1 203 ? 0.977 38.511 50.923 1.00 47.31 203 VAL A N 1
ATOM 713 C CA . VAL A 1 203 ? 2.431 38.633 51.198 1.00 44.88 203 VAL A CA 1
ATOM 714 C C . VAL A 1 203 ? 2.707 39.978 51.846 1.00 50.55 203 VAL A C 1
ATOM 715 O O . VAL A 1 203 ? 2.222 40.988 51.328 1.00 57.49 203 VAL A O 1
ATOM 719 N N . LYS A 1 204 ? 3.431 39.982 52.956 1.00 59.10 204 LYS A N 1
ATOM 720 C CA . LYS A 1 204 ? 3.862 41.266 53.533 1.00 63.59 204 LYS A CA 1
ATOM 721 C C . LYS A 1 204 ? 5.066 41.661 52.702 1.00 74.60 204 LYS A C 1
ATOM 722 O O . LYS A 1 204 ? 6.039 40.906 52.693 1.00 92.74 204 LYS A O 1
ATOM 728 N N . GLY A 1 205 ? 4.991 42.787 52.012 1.00 81.02 205 GLY A N 1
ATOM 729 C CA . GLY A 1 205 ? 6.069 43.135 51.076 1.00 72.59 205 GLY A CA 1
ATOM 730 C C . GLY A 1 205 ? 7.371 43.522 51.735 1.00 89.48 205 GLY A C 1
ATOM 731 O O . GLY A 1 205 ? 7.324 44.187 52.7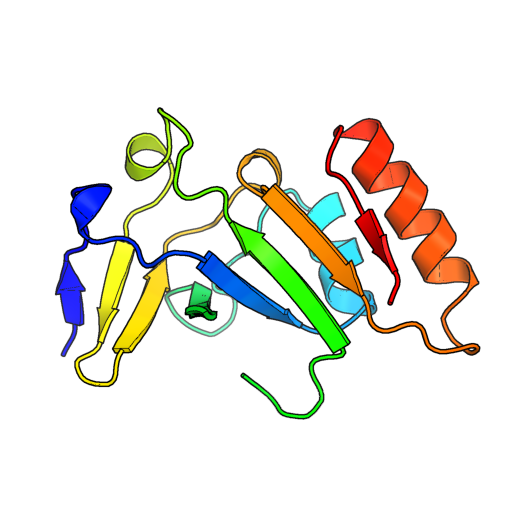82 1.00 85.49 205 GLY A O 1
ATOM 732 N N . ASN A 1 206 ? 8.488 43.092 51.156 1.00 114.89 206 ASN A N 1
ATOM 733 C CA . ASN A 1 206 ? 9.822 43.535 51.632 1.00 111.06 206 ASN A CA 1
ATOM 734 C C . ASN A 1 206 ? 10.542 44.083 50.393 1.00 122.13 206 ASN A C 1
ATOM 735 O O . ASN A 1 206 ? 10.488 43.411 49.355 1.00 114.83 206 ASN A O 1
ATOM 737 N N . LEU A 1 207 ? 11.168 45.258 50.490 1.00 98.15 207 LEU A N 1
ATOM 738 C CA . LEU A 1 207 ? 11.793 45.902 49.305 1.00 72.05 207 LEU A CA 1
ATOM 739 C C . LEU A 1 207 ? 12.794 44.944 48.667 1.00 74.24 207 LEU A C 1
ATOM 740 O O . LEU A 1 207 ? 12.988 45.022 47.449 1.00 84.76 207 LEU A O 1
ATOM 745 N N . LYS A 1 208 ? 13.378 44.063 49.468 1.00 90.12 208 LYS A N 1
ATOM 746 C CA . LYS A 1 208 ? 14.410 43.137 48.946 1.00 98.48 208 LYS A CA 1
ATOM 747 C C . LYS A 1 208 ? 13.821 42.073 48.018 1.00 104.68 208 LYS A C 1
ATOM 748 O O . LYS A 1 208 ? 14.582 41.548 47.190 1.00 110.76 208 LYS A O 1
ATOM 750 N N . ASP A 1 209 ? 12.525 41.777 48.118 1.00 94.54 209 ASP A N 1
ATOM 751 C CA . ASP A 1 209 ? 11.952 40.639 47.352 1.00 93.72 209 ASP A CA 1
ATOM 752 C C . ASP A 1 209 ? 11.087 41.107 46.182 1.00 91.10 209 ASP A C 1
ATOM 753 O O . ASP A 1 209 ? 10.184 40.356 45.792 1.00 85.62 209 ASP A O 1
ATOM 758 N N . GLU A 1 210 ? 11.392 42.264 45.606 1.00 92.90 210 GLU A N 1
ATOM 759 C CA . GLU A 1 210 ? 10.506 42.820 44.550 1.00 82.53 210 GLU A CA 1
ATOM 760 C C . GLU A 1 210 ? 10.566 41.943 43.303 1.00 82.94 210 GLU A C 1
ATOM 761 O O . GLU A 1 210 ? 9.546 41.856 42.601 1.00 75.45 210 GLU A O 1
ATOM 767 N N . GLU A 1 211 ? 11.677 41.275 43.025 1.00 79.63 211 GLU A N 1
ATOM 768 C CA . GLU A 1 211 ? 11.722 40.488 41.769 1.00 73.09 211 GLU A CA 1
ATOM 769 C C . GLU A 1 211 ? 10.883 39.222 41.949 1.00 73.92 211 GLU A C 1
ATOM 770 O O . GLU A 1 211 ? 10.108 38.876 41.041 1.00 67.28 211 GLU A O 1
ATOM 776 N N . LYS A 1 212 ? 11.042 38.564 43.095 1.00 76.90 212 LYS A N 1
ATOM 777 C CA . LYS A 1 212 ? 10.287 37.315 43.365 1.00 79.01 212 LYS A CA 1
ATOM 778 C C . LYS A 1 212 ? 8.784 37.600 43.308 1.00 75.03 212 LYS A C 1
ATOM 779 O O . LYS A 1 212 ? 8.045 36.717 42.855 1.00 68.85 212 LYS A O 1
ATOM 785 N N . LEU A 1 213 ? 8.359 38.782 43.756 1.00 69.64 213 LEU A N 1
ATOM 786 C CA . LEU A 1 213 ? 6.909 39.086 43.821 1.00 57.21 213 LEU A CA 1
ATOM 787 C C . LEU A 1 213 ? 6.369 39.223 42.403 1.0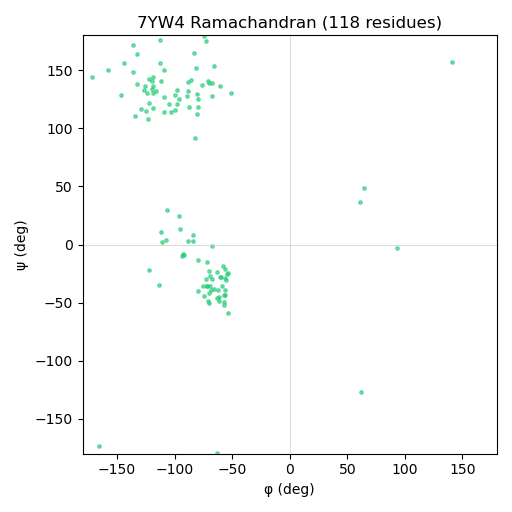0 63.26 213 LEU A C 1
ATOM 788 O O . LEU A 1 213 ? 5.228 38.802 42.171 1.00 59.50 213 LEU A O 1
ATOM 793 N N . ASP A 1 214 ? 7.173 39.780 41.496 1.00 67.41 214 ASP A N 1
ATOM 794 C CA . ASP A 1 214 ? 6.756 39.857 40.074 1.00 68.41 214 ASP A CA 1
ATOM 795 C C . ASP A 1 214 ? 6.575 38.431 39.562 1.00 67.46 214 ASP A C 1
ATOM 796 O O . ASP A 1 214 ? 5.560 38.164 38.900 1.00 66.25 214 ASP A O 1
ATOM 801 N N . THR A 1 215 ? 7.518 37.550 39.877 1.00 64.80 215 THR A N 1
ATOM 802 C CA . THR A 1 215 ? 7.365 36.126 39.498 1.00 54.49 215 THR A CA 1
ATOM 803 C C . THR A 1 215 ? 6.063 35.600 40.097 1.00 61.30 215 THR A C 1
ATOM 804 O O . THR A 1 215 ? 5.252 35.039 39.349 1.00 55.69 215 THR A O 1
ATOM 808 N N . LEU A 1 216 ? 5.875 35.794 41.400 1.00 57.10 216 LEU A N 1
ATOM 809 C CA . LEU A 1 216 ? 4.671 35.251 42.076 1.00 52.31 216 LEU A CA 1
ATOM 810 C C . LEU A 1 216 ? 3.433 35.805 41.379 1.00 52.30 216 LEU A C 1
ATOM 811 O O . LEU A 1 216 ? 2.505 35.033 41.128 1.00 52.77 216 LEU A O 1
ATOM 816 N N . ARG A 1 217 ? 3.457 37.097 41.063 1.00 57.56 217 ARG A N 1
ATOM 817 C CA . ARG A 1 217 ? 2.290 37.737 40.408 1.00 53.75 217 ARG A CA 1
ATOM 818 C C . ARG A 1 217 ? 1.947 36.986 39.120 1.00 54.44 217 ARG A C 1
ATOM 819 O O . ARG A 1 217 ? 0.754 36.718 38.906 1.00 53.04 217 ARG A O 1
ATOM 827 N N . ARG A 1 218 ? 2.956 36.616 38.328 1.00 59.90 218 ARG A N 1
ATOM 828 C CA . ARG A 1 218 ? 2.702 35.972 37.011 1.00 59.30 218 ARG A CA 1
ATOM 829 C C . ARG A 1 218 ? 2.147 34.558 37.190 1.00 60.98 218 ARG A C 1
ATOM 830 O O . ARG A 1 218 ? 1.126 34.248 36.571 1.00 61.45 218 ARG A O 1
ATOM 832 N N . ILE A 1 219 ? 2.799 33.743 38.014 1.00 60.50 219 ILE A N 1
ATOM 833 C CA . ILE A 1 219 ? 2.372 32.323 38.188 1.00 58.64 219 ILE A CA 1
ATOM 834 C C . ILE A 1 219 ? 0.959 32.289 38.769 1.00 54.39 219 ILE A C 1
ATOM 835 O O . ILE A 1 219 ? 0.160 31.460 38.327 1.00 51.42 219 ILE A O 1
ATOM 840 N N . LEU A 1 220 ? 0.665 33.192 39.695 1.00 51.87 220 LEU A N 1
ATOM 841 C CA . LEU A 1 220 ? -0.658 33.181 40.354 1.00 52.14 220 LEU A CA 1
ATOM 842 C C . LEU A 1 220 ? -1.713 33.610 39.334 1.00 53.66 220 LEU A C 1
ATOM 843 O O . LEU A 1 220 ? -2.775 32.982 39.305 1.00 60.83 220 LEU A O 1
ATOM 848 N N . HIS A 1 221 ? -1.411 34.630 38.526 1.00 55.53 221 HIS A N 1
ATOM 849 C CA . HIS A 1 221 ? -2.358 35.072 37.470 1.00 56.92 221 HIS A CA 1
ATOM 850 C C . HIS A 1 221 ? -2.542 33.944 36.463 1.00 57.18 221 HIS A C 1
ATOM 851 O O . HIS A 1 221 ? -3.688 33.655 36.107 1.00 60.13 221 HIS A O 1
ATOM 858 N N . GLU A 1 222 ? -1.441 33.328 36.046 1.00 60.66 222 GLU A N 1
ATOM 859 C CA . GLU A 1 222 ? -1.505 32.184 35.104 1.00 57.90 222 GLU A CA 1
ATOM 860 C C . GLU A 1 222 ? -2.444 31.111 35.665 1.00 59.05 222 GLU A C 1
ATOM 861 O O . GLU A 1 222 ? -3.005 30.363 34.864 1.00 72.38 222 GLU A O 1
ATOM 867 N N . ARG A 1 223 ? -2.631 31.075 36.985 1.00 60.46 223 ARG A N 1
ATOM 868 C CA . ARG A 1 223 ? -3.497 30.052 37.616 1.00 52.67 223 ARG A CA 1
ATOM 869 C C . ARG A 1 223 ? -4.744 30.730 38.167 1.00 52.70 223 ARG A C 1
ATOM 870 O O . ARG A 1 223 ? -5.571 30.041 38.779 1.00 59.61 223 ARG A O 1
ATOM 878 N N . ASN A 1 224 ? -4.859 32.034 37.950 1.00 56.06 224 ASN A N 1
ATOM 879 C CA . ASN A 1 224 ? -6.027 32.781 38.436 1.00 62.34 224 ASN A CA 1
ATOM 880 C C . ASN A 1 224 ? -6.157 32.729 39.957 1.00 62.27 224 ASN A C 1
ATOM 881 O O . ASN A 1 224 ? -7.267 32.674 40.491 1.00 60.22 224 ASN A O 1
ATOM 886 N N . ILE A 1 225 ? -5.037 32.747 40.667 1.00 63.25 225 ILE A N 1
ATOM 887 C CA . ILE A 1 225 ? -5.026 32.857 42.125 1.00 53.32 225 ILE A CA 1
ATOM 888 C C . ILE A 1 225 ? -4.769 34.318 42.479 1.00 50.34 225 ILE A C 1
ATOM 889 O O . ILE A 1 225 ? -3.726 34.859 42.082 1.00 51.99 225 ILE A O 1
ATOM 894 N N . PRO A 1 226 ? -5.670 34.982 43.199 1.00 49.54 226 PRO A N 1
ATOM 895 C CA . PRO A 1 226 ? -5.460 36.400 43.515 1.00 49.04 226 PRO A CA 1
ATOM 896 C C . PRO A 1 226 ? -4.324 36.583 44.506 1.00 46.78 226 PRO A C 1
ATOM 897 O O . PRO A 1 226 ? -4.180 35.823 45.469 1.00 49.58 226 PRO A O 1
ATOM 901 N N . LEU A 1 227 ? -3.508 37.601 44.263 1.00 49.35 227 LEU A N 1
ATOM 902 C CA . LEU A 1 227 ? -2.386 37.929 45.129 1.00 39.92 227 LEU A CA 1
ATOM 903 C C . LEU A 1 227 ? -2.627 39.299 45.736 1.00 54.89 227 LEU A C 1
ATOM 904 O O . LEU A 1 227 ? -2.977 40.243 45.023 1.00 61.11 227 LEU A O 1
ATOM 909 N N . GLU A 1 228 ? -2.448 39.402 47.048 1.00 62.89 228 GLU A N 1
ATOM 910 C CA . GLU A 1 228 ? -2.614 40.658 47.765 1.00 55.24 228 GLU A CA 1
ATOM 911 C C . GLU A 1 228 ? -1.313 40.975 48.484 1.00 54.65 228 GLU A C 1
ATOM 912 O O . GLU A 1 228 ? -0.834 40.173 49.293 1.00 59.55 228 GLU A O 1
ATOM 918 N N . LYS A 1 229 ? -0.755 42.140 48.164 1.00 53.95 229 LYS A N 1
ATOM 919 C CA . LYS A 1 229 ? 0.488 42.584 48.825 1.00 48.64 229 LYS A CA 1
ATOM 920 C C . LYS A 1 229 ? 0.129 43.667 49.835 1.00 53.69 229 LYS A C 1
ATOM 921 O O . LYS A 1 229 ? -0.434 44.680 49.427 1.00 66.76 229 LYS A O 1
ATOM 927 N N . ILE A 1 230 ? 0.453 43.440 51.099 1.00 52.02 230 ILE A N 1
ATOM 928 C CA . ILE A 1 230 ? 0.105 44.395 52.179 1.00 49.13 230 ILE A CA 1
ATOM 929 C C . ILE A 1 230 ? 1.359 45.204 52.507 1.00 59.40 230 ILE A C 1
ATOM 930 O O . ILE A 1 230 ? 1.240 46.376 52.819 1.00 72.97 230 ILE A O 1
#

Radius of gyration: 14.05 Å; Cα contacts (8 Å, |Δi|>4): 232; chains: 1; bounding box: 34×33×35 Å

Organism: Saccharomyces cerevisiae (strain ATCC 204508 / S288c) (NCBI:txid559292)

Nearest PDB structures (foldseek):
  7yw4-assembly1_A  TM=1.008E+00  e=8.230E-28  Saccharomyces cerevisiae S288C
  7omw-assembly1_AAA  TM=6.808E-01  e=5.158E-03  Thermus sp. 2.9
  7omx-assembly1_AAA  TM=6.567E-01  e=3.989E-03  Thermus sp. 2.9
  7on0-assembly1_AAA  TM=6.610E-01  e=1.045E-02  Thermus sp. 2.9
  1g8a-assembly1_A  TM=2.425E-01  e=6.863E+00  Pyrococcus horikoshii

Sequence (120 aa):
VLVPITEASQLPQELIHGTNLQSVIKIIESGAISPMSRNHVHLSPGMRSSSNVYIFIDCHSPLFFQTLKMFRSLNNVYLSSSIPVELIQKVVVKGNLKDEEKLDTLRRILHERNIPLEKI

Secondary structure (DSSP, 8-state):
-EEEE-SGGGS-S-EEEEE-HHHHHHHHHHTEE--TTSSSEEEEE---TT--EEEEE-TT-TTHHHH--EEEETTS-EEES-EEGGGEEEEEE---GGGHHHHHHHHHHHHHTT--EEE-

Foldseek 3Di:
DKDWDQDLVPAAPWKKQFAALVVVLVCLVVFWDACPPHQFRKIAHVYDPPGQKIWTFQSVDPCVNVAWGWIADPVGIITIHIGGCLRTAEMEGADDPVCVVSVVVVCVSCVVSVHYYHYD

InterPro domains:
  IPR002745 Phosphotransferase KptA/Tpt1 [PF01885] (9-191)
  IPR002745 Phosphotransferase KptA/Tpt1 [PTHR12684] (6-203)
  IPR042080 RNA 2'-phosphotransferase, N-terminal domain [G3DSA:1.10.10.970] (8-79)
  IPR042081 RNA 2'-phosphotransferase, C-terminal domain [G3DSA:3.20.170.30] (115-208)

Solvent-accessible surface area: 7022 Å² total; per-residue (Å²): 140,71,57,86,9,78,102,58,110,78,19,31,81,57,0,22,34,17,16,70,6,112,40,0,26,144,19,0,115,91,21,27,3,46,33,163,107,149,131,48,4,73,3,34,39,63,114,187,115,98,12,30,0,56,0,27,0,42,7,152,22,130,113,3,57,125,52,8,59,6,62,85,17,127,116,66,49,12,20,0,34,48,0,38,0,126,14,9,56,56,0,15,0,120,30,42,171,95,25,68,148,70,0,90,57,0,98,60,14,0,147,126,80,131,10,82,43,82,111,122

GO terms:
  GO:0000215 tRNA 2'-phosphotransferase activity (F, IDA)
  GO:0005634 nucleus (C, IDA)
  GO:0005737 cytoplasm (C, IDA)
  GO:0006388 tRNA splicing, via endonucleolytic cleavage and ligation (P, IDA)